Protein AF-A0A7J9H3Z1-F1 (afdb_monomer)

Foldseek 3Di:
DDWADPDPPAQKTADVVDPPDIGGNDDQLVQLVCLVVVVDVDDDHAPLSCCQNVVPPPSDDDPDHCPPDPDDDDDDDADCDDPCVPPDDPLSVQPPPQDDLVRHAEAEDPRPPVVVVVCVVSNNDRYDYDHDDPDSVPVND

InterPro domains:
  IPR001348 ATP phosphoribosyltransferase HisG [PTHR21403] (2-141)
  IPR013820 ATP phosphoribosyltransferase, catalytic domain [PF01634] (27-141)

Secondary structure (DSSP, 8-state):
---B-S-TTSSEEE-TTSTT-EEE---HHHHHHHHHHTS-S-----HHHHHHHHTT-TT---S-S--S-----------SSGGGTT--SHHHHHH-TT--SSSPEEEE-S-TTHHHHHHHHTT--SEEEE--SS-GGGTT-

Structure (mmCIF, N/CA/C/O backbone):
data_AF-A0A7J9H3Z1-F1
#
_entry.id   AF-A0A7J9H3Z1-F1
#
loop_
_atom_site.group_PDB
_atom_site.id
_atom_site.type_symbol
_atom_site.label_atom_id
_atom_site.label_alt_id
_atom_site.label_comp_id
_atom_site.label_asym_id
_atom_site.label_entity_id
_atom_site.label_seq_id
_atom_site.pdbx_PDB_ins_code
_atom_site.Cartn_x
_atom_site.Cartn_y
_atom_site.Cartn_z
_atom_site.occupancy
_atom_site.B_iso_or_equiv
_atom_site.auth_seq_id
_atom_site.auth_comp_id
_atom_site.auth_asym_id
_atom_site.auth_atom_id
_atom_site.pdbx_PDB_model_num
ATOM 1 N N . MET A 1 1 ? -24.700 5.463 13.337 1.00 69.50 1 MET A N 1
ATOM 2 C CA . MET A 1 1 ? -23.657 5.229 14.361 1.00 69.50 1 MET A CA 1
ATOM 3 C C . MET A 1 1 ? -22.692 6.407 14.308 1.00 69.50 1 MET A C 1
ATOM 5 O O . MET A 1 1 ? -22.465 6.894 13.210 1.00 69.50 1 MET A O 1
ATOM 9 N N . SER A 1 2 ? -22.208 6.931 15.436 1.00 86.75 2 SER A N 1
ATOM 10 C CA . SER A 1 2 ? -21.426 8.182 15.455 1.00 86.75 2 SER A CA 1
ATOM 11 C C . SER A 1 2 ? -20.251 8.089 16.421 1.00 86.75 2 SER A C 1
ATOM 13 O O . SER A 1 2 ? -20.436 7.674 17.565 1.00 86.75 2 SER A O 1
ATOM 15 N N . VAL A 1 3 ? -19.073 8.541 15.995 1.00 88.81 3 VAL A N 1
ATOM 16 C CA . VAL A 1 3 ? -17.892 8.634 16.860 1.00 88.81 3 VAL A CA 1
ATOM 17 C C . VAL A 1 3 ? -18.010 9.869 17.758 1.00 88.81 3 VAL A C 1
ATOM 19 O O . VAL A 1 3 ? -18.203 10.983 17.274 1.00 88.81 3 VAL A O 1
ATOM 22 N N . LYS A 1 4 ? -17.897 9.680 19.075 1.00 88.62 4 LYS A N 1
ATOM 23 C CA . LYS A 1 4 ? -17.877 10.747 20.078 1.00 88.62 4 LYS A CA 1
ATOM 24 C C . LYS A 1 4 ? -16.432 11.084 20.433 1.00 88.62 4 LYS A C 1
ATOM 26 O O . LYS A 1 4 ? -15.806 10.404 21.245 1.00 88.62 4 LYS A O 1
ATOM 31 N N . GLN A 1 5 ? -15.918 12.159 19.844 1.00 87.06 5 GLN A N 1
ATOM 32 C CA . GLN A 1 5 ? -14.597 12.696 20.160 1.00 87.06 5 GLN A CA 1
ATOM 33 C C . GLN A 1 5 ? -14.728 13.789 21.230 1.00 87.06 5 GLN A C 1
ATOM 35 O O . GLN A 1 5 ? -15.233 14.875 20.962 1.00 87.06 5 GLN A O 1
ATOM 40 N N . VAL A 1 6 ? -14.308 13.492 22.465 1.00 81.62 6 VAL A N 1
ATOM 41 C CA . VAL A 1 6 ? -14.427 14.425 23.606 1.00 81.62 6 VAL A CA 1
ATOM 42 C C . VAL A 1 6 ? -13.461 15.608 23.468 1.00 81.62 6 VAL A C 1
ATOM 44 O O . VAL A 1 6 ? -13.783 16.722 23.875 1.00 81.62 6 VAL A O 1
ATOM 47 N N . ASN A 1 7 ? -12.294 15.381 22.859 1.00 86.62 7 ASN A N 1
ATOM 48 C CA . ASN A 1 7 ? -11.298 16.407 22.580 1.00 86.62 7 ASN A CA 1
ATOM 49 C C . ASN A 1 7 ? -10.747 16.231 21.153 1.00 86.62 7 ASN A C 1
ATOM 51 O O . ASN A 1 7 ? -10.128 15.203 20.876 1.00 86.62 7 ASN A O 1
ATOM 55 N N . PRO A 1 8 ? -10.901 17.223 20.256 1.00 84.25 8 PRO A N 1
ATOM 56 C CA . PRO A 1 8 ? -10.452 17.114 18.867 1.00 84.25 8 PRO A CA 1
ATOM 57 C C . PRO A 1 8 ? -8.926 16.999 18.715 1.00 84.25 8 PRO A C 1
ATOM 59 O O . PRO A 1 8 ? -8.449 16.585 17.664 1.00 84.25 8 PRO A O 1
ATOM 62 N N . ARG A 1 9 ? -8.144 17.357 19.745 1.00 87.19 9 ARG A N 1
ATOM 63 C CA . ARG A 1 9 ? -6.678 17.196 19.754 1.00 87.19 9 ARG A CA 1
ATOM 64 C C . ARG A 1 9 ? -6.219 15.838 20.288 1.00 87.19 9 ARG A C 1
ATOM 66 O O . ARG A 1 9 ? -5.025 15.558 20.257 1.00 87.19 9 ARG A O 1
ATOM 73 N N . GLN A 1 10 ? -7.131 15.022 20.816 1.00 90.38 10 GLN A N 1
ATOM 74 C CA . GLN A 1 10 ? -6.823 13.669 21.267 1.00 90.38 10 GLN A CA 1
ATOM 75 C C . GLN A 1 10 ? -7.090 12.654 20.157 1.00 90.38 10 GLN A C 1
ATOM 77 O O . GLN A 1 10 ? -8.022 12.793 19.364 1.00 90.38 10 GLN A O 1
ATOM 82 N N . TYR A 1 11 ? -6.273 11.604 20.152 1.00 90.88 11 TYR A N 1
ATOM 83 C CA . TYR A 1 11 ? -6.321 10.515 19.177 1.00 90.88 11 TYR A CA 1
ATOM 84 C C . TYR A 1 11 ? -7.239 9.366 19.602 1.00 90.88 11 TYR A C 1
ATOM 86 O O . TYR A 1 11 ? -7.263 8.342 18.934 1.00 90.88 11 TYR A O 1
ATOM 94 N N . VAL A 1 12 ? -7.974 9.523 20.704 1.00 92.81 12 VAL A N 1
ATOM 95 C CA . VAL A 1 12 ? -8.850 8.495 21.266 1.00 92.81 12 VAL A CA 1
ATOM 96 C C . VAL A 1 12 ? -10.276 9.034 21.347 1.00 92.81 12 VAL A C 1
ATOM 98 O O . VAL A 1 12 ? -10.505 10.168 21.775 1.00 92.81 12 VAL A O 1
ATOM 101 N N . ALA A 1 13 ? -11.234 8.227 20.910 1.00 93.38 13 ALA A N 1
ATOM 102 C CA . ALA A 1 13 ? -12.660 8.520 20.926 1.00 93.38 13 ALA A CA 1
ATOM 103 C C . ALA A 1 13 ? -13.468 7.265 21.276 1.00 93.38 13 ALA A C 1
ATOM 105 O O . ALA A 1 13 ? -12.922 6.177 21.407 1.00 93.38 13 ALA A O 1
ATOM 106 N N . GLN A 1 14 ? -14.782 7.409 21.422 1.00 93.00 14 GLN A N 1
ATOM 107 C CA . GLN A 1 14 ? -15.677 6.293 21.742 1.00 93.00 14 GLN A CA 1
ATOM 108 C C . GLN A 1 14 ? -16.829 6.209 20.743 1.00 93.00 14 GLN A C 1
ATOM 110 O O . GLN A 1 14 ? -17.222 7.221 20.161 1.00 93.00 14 GLN A O 1
ATOM 115 N N . ILE A 1 15 ? -17.420 5.025 20.587 1.00 92.94 15 ILE A N 1
ATOM 116 C CA . ILE A 1 15 ? -18.701 4.843 19.888 1.00 92.94 15 ILE A CA 1
ATOM 117 C C . ILE A 1 15 ? -19.728 4.410 20.939 1.00 92.94 15 ILE A C 1
ATOM 119 O O . ILE A 1 15 ? -19.817 3.225 21.243 1.00 92.94 15 ILE A O 1
ATOM 123 N N . PRO A 1 16 ? -20.511 5.342 21.521 1.00 89.88 16 PRO A N 1
ATOM 124 C CA . PRO A 1 16 ? -21.365 5.045 22.676 1.00 89.88 16 PRO A CA 1
ATOM 125 C C . PRO A 1 16 ? -22.446 3.992 22.415 1.00 89.88 16 PRO A C 1
ATOM 127 O O . PRO A 1 16 ? -22.974 3.411 23.355 1.00 89.88 16 PRO A O 1
ATOM 130 N N . GLN A 1 17 ? -22.805 3.769 21.147 1.00 93.44 17 GLN A N 1
ATOM 131 C CA . GLN A 1 17 ? -23.777 2.748 20.759 1.00 93.44 17 GLN A CA 1
ATOM 132 C C . GLN A 1 17 ? -23.226 1.314 20.865 1.00 93.44 17 GLN A C 1
ATOM 134 O O . GLN A 1 17 ? -24.003 0.372 20.746 1.00 93.44 17 GLN A O 1
ATOM 139 N N . LEU A 1 18 ? -21.914 1.143 21.071 1.00 91.62 18 LEU A N 1
ATOM 140 C CA . LEU A 1 18 ? -21.243 -0.147 21.215 1.00 91.62 18 LEU A CA 1
ATOM 141 C C . LEU A 1 18 ? -20.551 -0.208 22.584 1.00 91.62 18 LEU A C 1
ATOM 143 O O . LEU A 1 18 ? -19.759 0.663 22.940 1.00 91.62 18 LEU A O 1
ATOM 147 N N . SER A 1 19 ? -20.869 -1.232 23.378 1.00 93.38 19 SER A N 1
ATOM 148 C CA . SER A 1 19 ? -20.292 -1.409 24.713 1.00 93.38 19 SER A CA 1
ATOM 149 C C . SER A 1 19 ? -18.795 -1.697 24.631 1.00 93.38 19 SER A C 1
ATOM 151 O O . SER A 1 19 ? -18.391 -2.579 23.878 1.00 93.38 19 SER A O 1
ATOM 153 N N . ASN A 1 20 ? -18.001 -1.012 25.459 1.00 93.31 20 ASN A N 1
ATOM 154 C CA . ASN A 1 20 ? -16.552 -1.208 25.584 1.00 93.31 20 ASN A CA 1
ATOM 155 C C . ASN A 1 20 ? -15.762 -0.988 24.280 1.00 93.31 20 ASN A C 1
ATOM 157 O O . ASN A 1 20 ? -14.698 -1.577 24.115 1.00 93.31 20 ASN A O 1
ATOM 161 N N . LEU A 1 21 ? -16.261 -0.144 23.365 1.00 95.38 21 LEU A N 1
ATOM 162 C CA . LEU A 1 21 ? -15.546 0.189 22.134 1.00 95.38 21 LEU A CA 1
ATOM 163 C C . LEU A 1 21 ? -14.848 1.550 22.217 1.00 95.38 21 LEU A C 1
ATOM 165 O O . LEU A 1 21 ? -15.483 2.599 22.382 1.00 95.38 21 LEU A O 1
ATOM 169 N N . GLU A 1 22 ? -13.538 1.518 22.004 1.00 95.12 22 GLU A N 1
ATOM 170 C CA . GLU A 1 22 ? -12.673 2.685 21.893 1.00 95.12 22 GLU A CA 1
ATOM 171 C C . GLU A 1 22 ? -12.089 2.781 20.476 1.00 95.12 22 GLU A C 1
ATOM 173 O O . GLU A 1 22 ? -11.761 1.778 19.849 1.00 95.12 22 GLU A O 1
ATOM 178 N N . VAL A 1 23 ? -11.988 4.000 19.946 1.00 95.88 23 VAL A N 1
ATOM 179 C CA . VAL A 1 23 ? -11.490 4.290 18.596 1.00 95.88 23 VAL A CA 1
ATOM 180 C C . VAL A 1 23 ? -10.189 5.064 18.702 1.00 95.88 23 VAL A C 1
ATOM 182 O O . VAL A 1 23 ? -10.164 6.152 19.277 1.00 95.88 23 VAL A O 1
ATOM 185 N N . TRP A 1 24 ? -9.129 4.527 18.104 1.00 97.19 24 TRP A N 1
ATOM 186 C CA . TRP A 1 24 ? -7.812 5.155 18.045 1.00 97.19 24 TRP A CA 1
ATOM 187 C C . TRP A 1 24 ? -7.549 5.685 16.633 1.00 97.19 24 TRP A C 1
ATOM 189 O O . TRP A 1 24 ? -7.438 4.920 15.678 1.00 97.19 24 TRP A O 1
ATOM 199 N N . PHE A 1 25 ? -7.407 7.000 16.492 1.00 96.19 25 PHE A N 1
ATOM 200 C CA . PHE A 1 25 ? -7.022 7.641 15.238 1.00 96.19 25 PHE A CA 1
ATOM 201 C C . PHE A 1 25 ? -5.505 7.550 15.058 1.00 96.19 25 PHE A C 1
ATOM 203 O O . PHE A 1 25 ? -4.746 8.275 15.700 1.00 96.19 25 PHE A O 1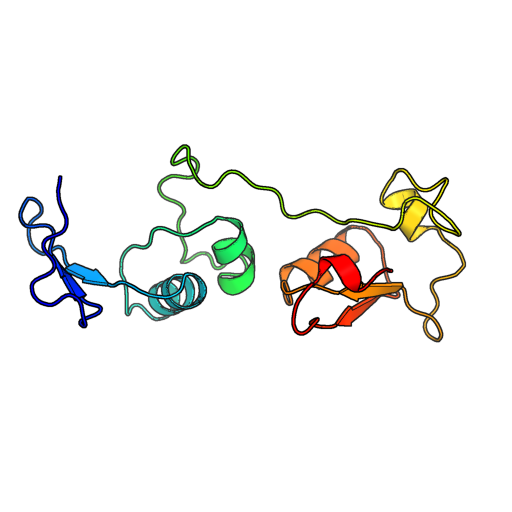
ATOM 210 N N . GLN A 1 26 ? -5.063 6.645 14.188 1.00 96.69 26 GLN A N 1
ATOM 211 C CA . GLN A 1 26 ? -3.652 6.354 13.935 1.00 96.69 26 GLN A CA 1
ATOM 212 C C . GLN A 1 26 ? -3.339 6.432 12.440 1.00 96.69 26 GLN A C 1
ATOM 214 O O . GLN A 1 26 ? -4.232 6.373 11.593 1.00 96.69 26 GLN A O 1
ATOM 219 N N . ARG A 1 27 ? -2.052 6.544 12.094 1.00 97.25 27 ARG A N 1
ATOM 220 C CA . ARG A 1 27 ? -1.623 6.381 10.698 1.00 97.25 27 ARG A CA 1
ATOM 221 C C . ARG A 1 27 ? -1.876 4.929 10.266 1.00 97.25 27 ARG A C 1
ATOM 223 O O . ARG A 1 27 ? -1.634 4.035 11.075 1.00 97.25 27 ARG A O 1
ATOM 230 N N . PRO A 1 28 ? -2.252 4.656 9.003 1.00 97.12 28 PRO A N 1
ATOM 231 C CA . PRO A 1 28 ? -2.556 3.294 8.549 1.00 97.12 28 PRO A CA 1
ATOM 232 C C . PRO A 1 28 ? -1.450 2.270 8.847 1.00 97.12 28 PRO A C 1
ATOM 234 O O . PRO A 1 28 ? -1.720 1.188 9.361 1.00 97.12 28 PRO A O 1
ATOM 237 N N . ARG A 1 29 ? -0.182 2.644 8.622 1.00 96.81 29 ARG A N 1
ATOM 238 C CA . ARG A 1 29 ? 0.989 1.820 8.973 1.00 96.81 29 ARG A CA 1
ATOM 239 C C . ARG A 1 29 ? 1.029 1.438 10.455 1.00 96.81 29 ARG A C 1
ATOM 241 O O . ARG A 1 29 ? 1.429 0.328 10.795 1.00 96.81 29 ARG A O 1
ATOM 248 N N . ASP A 1 30 ? 0.664 2.367 11.332 1.00 97.94 30 ASP A N 1
ATOM 249 C CA . ASP A 1 30 ? 0.722 2.160 12.777 1.00 97.94 30 ASP A CA 1
ATOM 250 C C . ASP A 1 30 ? -0.457 1.311 13.266 1.00 97.94 30 ASP A C 1
ATOM 252 O O . ASP A 1 30 ? -0.281 0.553 14.214 1.00 97.94 30 ASP A O 1
ATOM 256 N N . ILE A 1 31 ? -1.606 1.340 12.575 1.00 98.38 31 ILE A N 1
ATOM 257 C CA . ILE A 1 31 ? -2.713 0.399 12.819 1.00 98.38 31 ILE A CA 1
ATOM 258 C C . ILE A 1 31 ? -2.232 -1.042 12.605 1.00 98.38 31 ILE A C 1
ATOM 260 O O . ILE A 1 31 ? -2.358 -1.859 13.511 1.00 98.38 31 ILE A O 1
ATOM 264 N N . VAL A 1 32 ? -1.609 -1.344 11.457 1.00 98.25 32 VAL A N 1
ATOM 265 C CA . VAL A 1 32 ? -1.111 -2.704 11.159 1.00 98.25 32 VAL A CA 1
ATOM 266 C C . VAL A 1 32 ? -0.090 -3.170 12.199 1.00 98.25 32 VAL A C 1
ATOM 268 O O . VAL A 1 32 ? -0.169 -4.287 12.698 1.00 98.25 32 VAL A O 1
ATOM 271 N N . ARG A 1 33 ? 0.848 -2.299 12.584 1.00 97.81 33 ARG A N 1
ATOM 272 C CA . ARG A 1 33 ? 1.855 -2.620 13.609 1.00 97.81 33 ARG A CA 1
ATOM 273 C C . ARG A 1 33 ? 1.258 -2.898 14.980 1.00 97.81 33 ARG A C 1
ATOM 275 O O . ARG A 1 33 ? 1.755 -3.771 15.678 1.00 97.81 33 ARG A O 1
ATOM 282 N N . LYS A 1 34 ? 0.236 -2.137 15.367 1.00 98.25 34 LYS A N 1
ATOM 283 C CA . LYS A 1 34 ? -0.420 -2.280 16.666 1.00 98.25 34 LYS A CA 1
ATOM 284 C C . LYS A 1 34 ? -1.339 -3.494 16.734 1.00 98.25 34 LYS A C 1
ATOM 286 O O . LYS A 1 34 ? -1.428 -4.096 17.795 1.00 98.25 34 LYS A O 1
ATOM 291 N N . LEU A 1 35 ? -1.953 -3.886 15.616 1.00 98.44 35 LEU A N 1
ATOM 292 C CA . LEU A 1 35 ? -2.623 -5.185 15.508 1.00 98.44 35 LEU A CA 1
ATOM 293 C C . LEU A 1 35 ? -1.619 -6.322 15.743 1.00 98.44 35 LEU A C 1
ATOM 295 O O . LEU A 1 35 ? -1.845 -7.181 16.583 1.00 98.44 35 LEU A O 1
ATOM 299 N N . LEU A 1 36 ? -0.459 -6.269 15.078 1.00 97.94 36 LEU A N 1
ATOM 300 C CA . LEU A 1 36 ? 0.598 -7.274 15.246 1.00 97.94 36 LEU A CA 1
ATOM 301 C C . LEU A 1 36 ? 1.199 -7.314 16.659 1.00 97.94 36 LEU A C 1
ATOM 303 O O . LEU A 1 36 ? 1.624 -8.373 17.107 1.00 97.94 36 LEU A O 1
ATOM 307 N N . SER A 1 37 ? 1.277 -6.179 17.359 1.00 97.69 37 SER A N 1
ATOM 308 C CA . SER A 1 37 ? 1.775 -6.147 18.739 1.00 97.69 37 SER A CA 1
ATOM 309 C C . SER A 1 37 ? 0.715 -6.495 19.788 1.00 97.69 37 SER A C 1
ATOM 311 O O . SER A 1 37 ? 1.069 -6.623 20.957 1.00 97.69 37 SER A O 1
ATOM 313 N N . GLY A 1 38 ? -0.561 -6.611 19.400 1.00 97.44 38 GLY A N 1
ATOM 314 C CA . GLY A 1 38 ? -1.689 -6.800 20.319 1.00 97.44 38 GLY A CA 1
ATOM 315 C C . GLY A 1 38 ? -2.118 -5.533 21.072 1.00 97.44 38 GLY A C 1
ATOM 316 O O . GLY A 1 38 ? -2.865 -5.621 22.040 1.00 97.44 38 GLY A O 1
ATOM 317 N N . ASP A 1 39 ? -1.655 -4.353 20.645 1.00 97.62 39 ASP A N 1
ATOM 318 C CA . ASP A 1 39 ? -2.081 -3.057 21.199 1.00 97.62 39 ASP A CA 1
ATOM 319 C C . ASP A 1 39 ? -3.470 -2.633 20.685 1.00 97.62 39 ASP A C 1
ATOM 321 O O . ASP A 1 39 ? -4.097 -1.741 21.256 1.00 97.62 39 ASP A O 1
ATOM 325 N N . LEU A 1 40 ? -3.898 -3.191 19.549 1.00 97.94 40 LEU A N 1
ATOM 326 C CA . LEU A 1 40 ? -5.219 -3.005 18.954 1.00 97.94 40 LEU A CA 1
ATOM 327 C C . LEU A 1 40 ? -5.822 -4.370 18.631 1.00 97.94 40 LEU A C 1
ATOM 329 O O . LEU A 1 40 ? -5.111 -5.260 18.171 1.00 97.94 40 LEU A O 1
ATOM 333 N N . ASP A 1 41 ? -7.139 -4.483 18.783 1.00 97.75 41 ASP A N 1
ATOM 334 C CA . ASP A 1 41 ? -7.885 -5.703 18.452 1.00 97.75 41 ASP A CA 1
ATOM 335 C C . ASP A 1 41 ? -8.460 -5.676 17.025 1.00 97.75 41 ASP A C 1
ATOM 337 O O . ASP A 1 41 ? -8.609 -6.709 16.379 1.00 97.75 41 ASP A O 1
ATOM 341 N N . LEU A 1 42 ? -8.814 -4.483 16.529 1.00 97.75 42 LEU A N 1
ATOM 342 C CA . LEU A 1 42 ? -9.468 -4.264 15.236 1.00 97.75 42 LEU A CA 1
ATOM 343 C C .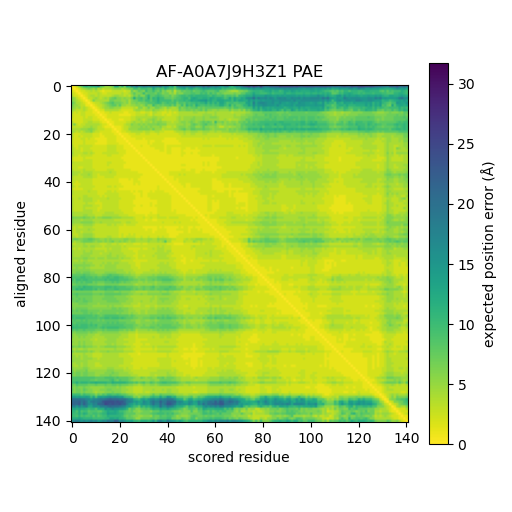 LEU A 1 42 ? -8.893 -3.032 14.532 1.00 97.75 42 LEU A C 1
ATOM 345 O O . LEU A 1 42 ? -8.482 -2.060 15.168 1.00 97.75 42 LEU A O 1
ATOM 349 N N . GLY A 1 43 ? -8.909 -3.048 13.199 1.00 97.69 43 GLY A N 1
ATOM 350 C CA . GLY A 1 43 ? -8.447 -1.932 12.382 1.00 97.69 43 GLY A CA 1
ATOM 351 C C . GLY A 1 43 ? -9.161 -1.861 11.039 1.00 97.69 43 GLY A C 1
ATOM 352 O O . GLY A 1 43 ? -9.486 -2.881 10.441 1.00 97.69 43 GLY A O 1
ATOM 353 N N . ILE A 1 44 ? -9.383 -0.637 10.560 1.00 98.12 44 ILE A N 1
ATOM 354 C CA . ILE A 1 44 ? -9.866 -0.360 9.206 1.00 98.12 44 ILE A CA 1
ATOM 355 C C . ILE A 1 44 ? -8.708 0.273 8.435 1.00 98.12 44 ILE A C 1
ATOM 357 O O . ILE A 1 44 ? -8.277 1.381 8.755 1.00 98.12 44 ILE A O 1
ATOM 361 N N . VAL A 1 45 ? -8.178 -0.446 7.448 1.00 97.56 45 VAL A N 1
ATOM 362 C CA . VAL A 1 45 ? -6.983 -0.069 6.678 1.00 97.56 45 VAL A CA 1
ATOM 363 C C . VAL A 1 45 ? -7.099 -0.553 5.236 1.00 97.56 45 VAL A C 1
ATOM 365 O O . VAL A 1 45 ? -7.783 -1.536 4.964 1.00 97.56 45 VAL A O 1
ATOM 368 N N . GLY A 1 46 ? -6.417 0.133 4.316 1.00 97.31 46 GLY A N 1
ATOM 369 C CA . GLY A 1 46 ? -6.320 -0.301 2.923 1.00 97.31 46 GLY A CA 1
ATOM 370 C C . GLY A 1 46 ? -5.553 -1.618 2.785 1.00 97.31 46 GLY A C 1
ATOM 371 O O . GLY A 1 46 ? -4.604 -1.888 3.532 1.00 97.31 46 GLY A O 1
ATOM 372 N N . LEU A 1 47 ? -5.957 -2.435 1.810 1.00 97.31 47 LEU A N 1
ATOM 373 C CA . LEU A 1 47 ? -5.342 -3.738 1.547 1.00 97.31 47 LEU A CA 1
ATOM 374 C C . LEU A 1 47 ? -3.869 -3.616 1.126 1.00 97.31 47 LEU A C 1
ATOM 376 O O . LEU A 1 47 ? -3.054 -4.480 1.448 1.00 97.31 47 LEU A O 1
ATOM 380 N N . ASP A 1 48 ? -3.512 -2.522 0.459 1.00 96.81 48 ASP A N 1
ATOM 381 C CA . ASP A 1 48 ? -2.139 -2.150 0.118 1.00 96.81 48 ASP A CA 1
ATOM 382 C C . ASP A 1 48 ? -1.258 -2.008 1.371 1.00 96.81 48 ASP A C 1
ATOM 384 O O . ASP A 1 48 ? -0.157 -2.554 1.437 1.00 96.81 48 ASP A O 1
ATOM 388 N N . THR A 1 49 ? -1.779 -1.349 2.407 1.00 97.19 49 THR A N 1
ATOM 389 C CA . THR A 1 49 ? -1.095 -1.121 3.683 1.00 97.19 49 THR A CA 1
ATOM 390 C C . THR A 1 49 ? -0.930 -2.425 4.463 1.00 97.19 49 THR A C 1
ATOM 392 O O . THR A 1 49 ? 0.151 -2.689 4.995 1.00 97.19 49 THR A O 1
ATOM 395 N N . VAL A 1 50 ? -1.972 -3.262 4.517 1.00 97.38 50 VAL A N 1
ATOM 396 C CA . VAL A 1 50 ? -1.901 -4.594 5.151 1.00 97.38 50 VAL A CA 1
ATOM 397 C C . VAL A 1 50 ? -0.882 -5.474 4.432 1.00 97.38 50 VAL A C 1
ATOM 399 O O . VAL A 1 50 ? -0.059 -6.117 5.076 1.00 97.38 50 VAL A O 1
ATOM 402 N N . SER A 1 51 ? -0.881 -5.459 3.102 1.00 97.31 51 SER A N 1
ATOM 403 C CA . SER A 1 51 ? 0.041 -6.264 2.297 1.00 97.31 51 SER A CA 1
ATOM 404 C C . SER A 1 51 ? 1.501 -5.817 2.462 1.00 97.31 51 SER A C 1
ATOM 406 O O . SER A 1 51 ? 2.395 -6.657 2.541 1.00 97.31 51 SER A O 1
ATOM 408 N N . GLU A 1 52 ? 1.747 -4.507 2.564 1.00 97.62 52 GLU A N 1
ATOM 409 C CA . GLU A 1 52 ? 3.085 -3.925 2.731 1.00 97.62 52 GLU A CA 1
ATOM 410 C C . GLU A 1 52 ? 3.662 -4.132 4.140 1.00 97.62 52 GLU A C 1
ATOM 412 O O . GLU A 1 52 ? 4.820 -4.526 4.293 1.00 97.62 52 GLU A O 1
ATOM 417 N N . TYR A 1 53 ? 2.870 -3.868 5.183 1.00 98.00 53 TYR A N 1
ATOM 418 C CA . TYR A 1 53 ? 3.360 -3.863 6.568 1.00 98.00 53 TYR A CA 1
ATOM 419 C C . TYR A 1 53 ? 3.010 -5.123 7.358 1.00 98.00 53 TYR A C 1
ATOM 421 O O . TYR A 1 53 ? 3.703 -5.431 8.324 1.00 98.00 53 TYR A O 1
ATOM 429 N N . GLY A 1 54 ? 1.962 -5.842 6.959 1.00 97.44 54 GLY A N 1
ATOM 430 C CA . GLY A 1 54 ? 1.566 -7.122 7.541 1.00 97.44 54 GLY A CA 1
ATOM 431 C C . GLY A 1 54 ? 2.311 -8.305 6.930 1.00 97.44 54 GLY A C 1
ATOM 432 O O . GLY A 1 54 ? 2.455 -9.329 7.584 1.00 97.44 54 GLY A O 1
ATOM 433 N N . GLN A 1 55 ? 2.814 -8.162 5.697 1.00 96.94 55 GLN A N 1
ATOM 434 C CA . GLN A 1 55 ? 3.702 -9.125 5.025 1.00 96.94 55 GLN A CA 1
ATOM 435 C C . GLN A 1 55 ? 3.176 -10.573 4.987 1.00 96.94 55 GLN A C 1
ATOM 437 O O . GLN A 1 55 ? 3.958 -11.520 4.929 1.00 96.94 55 GLN A O 1
ATOM 442 N N . GLY A 1 56 ? 1.850 -10.746 4.990 1.00 95.06 56 GLY A N 1
ATOM 443 C CA . GLY A 1 56 ? 1.201 -12.060 4.999 1.00 95.06 56 GLY A CA 1
ATOM 444 C C . GLY A 1 56 ? 1.222 -12.771 6.354 1.00 95.06 56 GLY A C 1
ATOM 445 O O . GLY A 1 56 ? 1.100 -13.990 6.379 1.00 95.06 56 GLY A O 1
ATOM 446 N N . ASN A 1 57 ? 1.405 -12.042 7.459 1.00 97.44 57 ASN A N 1
ATOM 447 C CA . ASN A 1 57 ? 1.314 -12.609 8.801 1.00 97.44 57 ASN A CA 1
ATOM 448 C C . ASN A 1 57 ? -0.082 -13.217 9.042 1.00 97.44 57 ASN A C 1
ATOM 450 O O . ASN A 1 57 ? -1.093 -12.545 8.843 1.00 97.44 57 ASN A O 1
ATOM 454 N N . GLU A 1 58 ? -0.107 -14.476 9.479 1.00 96.88 58 GLU A N 1
ATOM 455 C CA . GLU A 1 58 ? -1.317 -15.276 9.694 1.00 96.88 58 GLU A CA 1
ATOM 456 C C . GLU A 1 58 ? -2.196 -14.760 10.847 1.00 96.88 58 GLU A C 1
ATOM 458 O O . GLU A 1 58 ? -3.394 -15.032 10.858 1.00 96.88 58 GLU A O 1
ATOM 463 N N . ASP A 1 59 ? -1.642 -13.962 11.765 1.00 96.56 59 ASP A N 1
ATOM 464 C CA . ASP A 1 59 ? -2.396 -13.332 12.856 1.00 96.56 59 ASP A CA 1
ATOM 465 C C . ASP A 1 59 ? -3.312 -12.197 12.354 1.00 96.56 59 ASP A C 1
ATOM 467 O O . ASP A 1 59 ? -4.263 -11.802 13.033 1.00 96.56 59 ASP A O 1
ATOM 471 N N . LEU A 1 60 ? -3.054 -11.653 11.157 1.00 97.94 60 LEU A N 1
ATOM 472 C CA . LEU A 1 60 ? -3.877 -10.605 10.554 1.00 97.94 60 LEU A CA 1
ATOM 473 C C . LEU A 1 60 ? -4.994 -11.215 9.706 1.00 97.94 60 LEU A C 1
ATOM 475 O O . LEU A 1 60 ? -4.802 -11.571 8.543 1.00 97.94 60 LEU A O 1
ATOM 479 N N . ILE A 1 61 ? -6.196 -11.269 10.275 1.00 98.06 61 ILE A N 1
ATOM 480 C CA . ILE A 1 61 ? -7.378 -11.814 9.603 1.00 98.06 61 ILE A CA 1
ATOM 481 C C . ILE A 1 61 ? -8.192 -10.701 8.938 1.00 98.06 61 ILE A C 1
ATOM 483 O O . ILE A 1 61 ? -8.651 -9.761 9.590 1.00 98.06 61 ILE A O 1
ATOM 487 N N . ILE A 1 62 ? -8.423 -10.830 7.629 1.00 97.50 62 ILE A N 1
ATOM 488 C CA . ILE A 1 62 ? -9.332 -9.950 6.889 1.00 97.50 62 ILE A CA 1
ATOM 489 C C . ILE A 1 62 ? -10.769 -10.389 7.180 1.00 97.50 62 ILE A C 1
ATOM 491 O O . ILE A 1 62 ? -11.218 -11.432 6.712 1.00 97.50 62 ILE A O 1
ATOM 495 N N . VAL A 1 63 ? -11.486 -9.586 7.966 1.00 97.88 63 VAL A N 1
ATOM 496 C CA . VAL A 1 63 ? -12.889 -9.853 8.331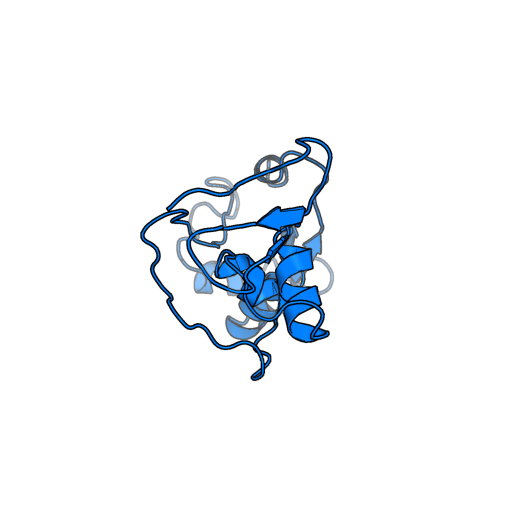 1.00 97.88 63 VAL A CA 1
ATOM 497 C C . VAL A 1 63 ? -13.853 -9.425 7.221 1.00 97.88 63 VAL A C 1
ATOM 499 O O . VAL A 1 63 ? -14.856 -10.091 6.982 1.00 97.88 63 VAL A O 1
ATOM 502 N N . HIS A 1 64 ? -13.554 -8.311 6.548 1.00 97.00 64 HIS A N 1
ATOM 503 C CA . HIS A 1 64 ? -14.328 -7.773 5.432 1.00 97.00 64 HIS A CA 1
ATOM 504 C C . HIS A 1 64 ? -13.365 -7.134 4.429 1.00 97.00 64 HIS A C 1
ATOM 506 O O . HIS A 1 64 ? -12.589 -6.255 4.801 1.00 97.00 64 HIS A O 1
ATOM 512 N N . ASP A 1 65 ? -13.397 -7.575 3.174 1.00 92.56 65 ASP A N 1
ATOM 513 C CA . ASP A 1 65 ? -12.409 -7.233 2.143 1.00 92.56 65 ASP A CA 1
ATOM 514 C C . ASP A 1 65 ? -12.863 -6.121 1.181 1.00 92.56 65 ASP A C 1
ATOM 516 O O . ASP A 1 65 ? -12.017 -5.461 0.582 1.00 92.56 65 ASP A O 1
ATOM 520 N N . ALA A 1 66 ? -14.170 -5.856 1.080 1.00 94.94 66 ALA A N 1
ATOM 521 C CA . ALA A 1 66 ? -14.726 -4.823 0.200 1.00 94.94 66 ALA A CA 1
ATOM 522 C C . ALA A 1 66 ? -15.666 -3.854 0.940 1.00 94.94 66 ALA A C 1
ATOM 524 O O . ALA A 1 66 ? -16.880 -4.010 0.919 1.00 94.94 66 ALA A O 1
ATOM 525 N N . LEU A 1 67 ? -15.121 -2.835 1.613 1.00 96.38 67 LEU A N 1
ATOM 526 C CA . LEU A 1 67 ? -15.938 -1.808 2.289 1.00 96.38 67 LEU A CA 1
ATOM 527 C C . LEU A 1 67 ? -16.554 -0.764 1.325 1.00 96.38 67 LEU A C 1
ATOM 529 O O . LEU A 1 67 ? -17.139 0.211 1.794 1.00 96.38 67 LEU A O 1
ATOM 533 N N . ASP A 1 68 ? -16.409 -0.951 0.008 1.00 96.81 68 ASP A N 1
ATOM 534 C CA . ASP A 1 68 ? -16.919 -0.082 -1.068 1.00 96.81 68 ASP A CA 1
ATOM 535 C C . ASP A 1 68 ? -16.434 1.385 -1.014 1.00 96.81 68 ASP A C 1
ATOM 537 O O . ASP A 1 68 ? -17.143 2.321 -1.393 1.00 96.81 68 ASP A O 1
ATOM 541 N N . TYR A 1 69 ? -15.202 1.611 -0.548 1.00 97.19 69 TYR A N 1
ATOM 542 C CA . TYR A 1 69 ? -14.507 2.893 -0.680 1.00 97.19 69 TYR A CA 1
ATOM 543 C C . TYR A 1 69 ? -12.985 2.709 -0.731 1.00 97.19 69 TYR A C 1
ATOM 545 O O . TYR A 1 69 ? -12.445 1.703 -0.277 1.00 97.19 69 TYR A O 1
ATOM 553 N N . GLY A 1 70 ? -12.275 3.732 -1.221 1.00 95.44 70 GLY A N 1
ATOM 554 C CA . GLY A 1 70 ? -10.808 3.720 -1.270 1.00 95.44 70 GLY A CA 1
ATOM 555 C C . GLY A 1 70 ? -10.230 2.875 -2.407 1.00 95.44 70 GLY A C 1
ATOM 556 O O . GLY A 1 70 ? -9.062 2.500 -2.336 1.00 95.44 70 GLY A O 1
ATOM 557 N N . ASP A 1 71 ? -11.028 2.602 -3.443 1.00 96.69 71 ASP A N 1
ATOM 558 C CA . ASP A 1 71 ? -10.624 1.802 -4.597 1.00 96.69 71 ASP A CA 1
ATOM 559 C C . ASP A 1 71 ? -9.363 2.353 -5.263 1.00 96.69 71 ASP A C 1
ATOM 561 O O . ASP A 1 71 ? -9.291 3.506 -5.701 1.00 96.69 71 ASP A O 1
ATOM 565 N N . CYS A 1 72 ? -8.358 1.495 -5.374 1.00 96.62 72 CYS A N 1
ATOM 566 C CA . CYS A 1 72 ? -7.113 1.797 -6.052 1.00 96.62 72 CYS A CA 1
ATOM 567 C C . CYS A 1 72 ? -6.455 0.506 -6.549 1.00 96.62 72 CYS A C 1
ATOM 569 O O . CYS A 1 72 ? -6.914 -0.606 -6.291 1.00 96.62 72 CYS A O 1
ATOM 571 N N . ARG A 1 73 ? -5.351 0.656 -7.282 1.00 96.94 73 ARG A N 1
ATOM 572 C CA . ARG A 1 73 ? -4.457 -0.456 -7.604 1.00 96.94 73 ARG A CA 1
ATOM 573 C C . ARG A 1 73 ? -3.016 -0.016 -7.411 1.00 96.94 73 ARG A C 1
ATOM 575 O O . ARG A 1 73 ? -2.643 1.078 -7.835 1.00 96.94 73 ARG A O 1
ATOM 582 N N . LEU A 1 74 ? -2.202 -0.894 -6.839 1.00 96.06 74 LEU A N 1
ATOM 583 C CA . LEU A 1 74 ? -0.754 -0.763 -6.890 1.00 96.06 74 LEU A CA 1
ATOM 584 C C . LEU A 1 74 ? -0.271 -1.338 -8.226 1.00 96.06 74 LEU A C 1
ATOM 586 O O . LEU A 1 74 ? -0.459 -2.521 -8.499 1.00 96.06 74 LEU A O 1
ATOM 590 N N . SER A 1 75 ? 0.310 -0.499 -9.082 1.00 96.06 75 SER A N 1
ATOM 591 C CA . SER A 1 75 ? 0.735 -0.888 -10.432 1.00 96.06 75 SER A CA 1
ATOM 592 C C . SER A 1 75 ? 2.067 -0.260 -10.821 1.00 96.06 75 SER A C 1
ATOM 594 O O . SER A 1 75 ? 2.435 0.793 -10.304 1.00 96.06 75 SER A O 1
ATOM 596 N N . LEU A 1 76 ? 2.760 -0.878 -11.777 1.00 95.38 76 LEU A N 1
ATOM 597 C CA . LEU A 1 76 ? 3.962 -0.318 -12.385 1.00 95.38 76 LEU A CA 1
ATOM 598 C C . LEU A 1 76 ? 3.596 0.695 -13.478 1.00 95.38 76 LEU A C 1
ATOM 600 O O . LEU A 1 76 ? 2.704 0.441 -14.288 1.00 95.38 76 LEU A O 1
ATOM 604 N N . ALA A 1 77 ? 4.315 1.814 -13.520 1.00 95.31 77 ALA A N 1
ATOM 605 C CA . ALA A 1 77 ? 4.230 2.804 -14.586 1.00 95.31 77 ALA A CA 1
ATOM 606 C C . ALA A 1 77 ? 5.614 3.009 -15.216 1.00 95.31 77 ALA A C 1
ATOM 608 O O . ALA A 1 77 ? 6.622 3.037 -14.510 1.00 95.31 77 ALA A O 1
ATOM 609 N N . ILE A 1 78 ? 5.649 3.155 -16.540 1.00 95.69 78 ILE A N 1
ATOM 610 C CA . ILE A 1 78 ? 6.859 3.417 -17.331 1.00 95.69 78 ILE A CA 1
ATOM 611 C C . ILE A 1 78 ? 6.632 4.643 -18.233 1.00 95.69 78 ILE A C 1
ATOM 613 O O . ILE A 1 78 ? 5.478 4.944 -18.560 1.00 95.69 78 ILE A O 1
ATOM 617 N N . PRO A 1 79 ? 7.691 5.368 -18.639 1.00 95.38 7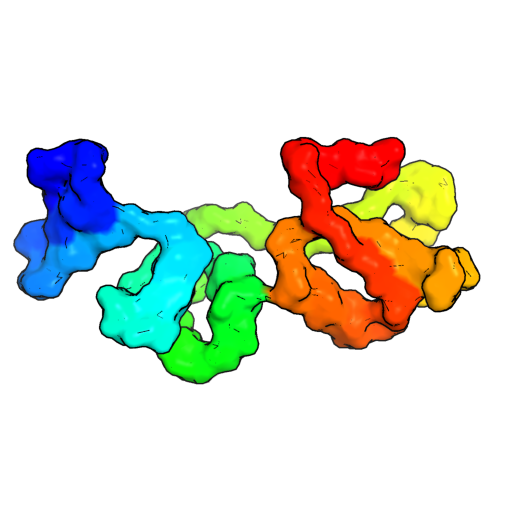9 PRO A N 1
ATOM 618 C CA . PRO A 1 79 ? 7.575 6.442 -19.622 1.00 95.38 79 PRO A CA 1
ATOM 619 C C . PRO A 1 79 ? 6.939 5.958 -20.930 1.00 95.38 79 PRO A C 1
ATOM 621 O O . PRO A 1 79 ? 7.220 4.856 -21.389 1.00 95.38 79 PRO A O 1
ATOM 624 N N . LYS A 1 80 ? 6.113 6.801 -21.561 1.00 93.12 80 LYS A N 1
ATOM 625 C CA . LYS A 1 80 ? 5.467 6.471 -22.847 1.00 93.12 80 LYS A CA 1
ATOM 626 C C . LYS A 1 80 ? 6.426 6.463 -24.040 1.00 93.12 80 LYS A C 1
ATOM 628 O O . LYS A 1 80 ? 6.121 5.846 -25.050 1.00 93.12 80 LYS A O 1
ATOM 633 N N . TYR A 1 81 ? 7.541 7.180 -23.940 1.00 93.50 81 TYR A N 1
ATOM 634 C CA . TYR A 1 81 ? 8.462 7.422 -25.050 1.00 93.50 81 TYR A CA 1
ATOM 635 C C . TYR A 1 81 ? 9.869 6.914 -24.730 1.00 93.50 81 TYR A C 1
ATOM 637 O O . TYR A 1 81 ? 10.202 6.601 -23.584 1.00 93.50 81 TYR A O 1
ATOM 645 N N . GLY A 1 82 ? 10.721 6.877 -25.754 1.00 93.31 82 GLY A N 1
ATOM 646 C CA . GLY A 1 82 ? 12.105 6.438 -25.635 1.00 93.31 82 GLY A CA 1
ATOM 647 C C . GLY A 1 82 ? 12.206 4.917 -25.652 1.00 93.31 82 GLY A C 1
ATOM 648 O O . GLY A 1 82 ? 11.520 4.244 -26.413 1.00 93.31 82 GLY A O 1
ATOM 649 N N . ILE A 1 83 ? 13.058 4.350 -24.800 1.00 94.44 83 ILE A N 1
ATOM 650 C CA . ILE A 1 83 ? 13.341 2.903 -24.814 1.00 94.44 83 ILE A CA 1
ATOM 651 C C . ILE A 1 83 ? 12.147 2.022 -24.403 1.00 94.44 83 ILE A C 1
ATOM 653 O O . ILE A 1 83 ? 12.223 0.807 -24.551 1.00 94.44 83 ILE A O 1
ATOM 657 N N . PHE A 1 84 ? 11.076 2.624 -23.880 1.00 95.75 84 PHE A N 1
ATOM 658 C CA . PHE A 1 84 ? 9.877 1.945 -23.388 1.00 95.75 84 PHE A CA 1
ATOM 659 C C . PHE A 1 84 ? 8.697 1.984 -24.374 1.00 95.75 84 PHE A C 1
ATOM 661 O O . PHE A 1 84 ? 7.667 1.384 -24.097 1.00 95.75 84 PHE A O 1
ATOM 668 N N . GLU A 1 85 ? 8.828 2.659 -25.521 1.00 95.12 85 GLU A N 1
ATOM 669 C CA . GLU A 1 85 ? 7.712 2.951 -26.440 1.00 95.12 85 GLU A CA 1
ATOM 670 C C . GLU A 1 85 ? 6.989 1.697 -26.968 1.00 95.12 85 GLU A C 1
ATOM 672 O O . GLU A 1 85 ? 5.779 1.715 -27.172 1.00 95.12 85 GLU A O 1
ATOM 677 N N . ASN A 1 86 ? 7.712 0.584 -27.124 1.00 94.62 86 ASN A N 1
ATOM 678 C CA . ASN A 1 86 ? 7.156 -0.695 -27.580 1.00 94.62 86 ASN A CA 1
ATOM 679 C C . ASN A 1 86 ? 6.934 -1.707 -26.442 1.00 94.62 86 ASN A C 1
ATOM 681 O O . ASN A 1 86 ? 6.709 -2.884 -26.712 1.00 94.62 86 ASN A O 1
ATOM 685 N N . ILE A 1 87 ? 7.018 -1.273 -25.183 1.00 96.62 87 ILE A N 1
ATOM 686 C CA . ILE A 1 87 ? 6.878 -2.139 -24.011 1.00 96.62 87 ILE A CA 1
ATOM 687 C C . ILE A 1 87 ? 5.448 -2.034 -23.483 1.00 96.62 87 ILE A C 1
ATOM 689 O O . ILE A 1 87 ? 5.054 -1.030 -22.897 1.00 96.62 87 ILE A O 1
ATOM 693 N N . ASN A 1 88 ? 4.671 -3.096 -23.675 1.00 95.38 88 ASN A N 1
ATOM 694 C CA . ASN A 1 88 ? 3.259 -3.189 -23.301 1.00 95.38 88 ASN A CA 1
ATOM 695 C C . ASN A 1 88 ? 2.982 -4.312 -22.290 1.00 95.38 88 ASN A C 1
ATOM 697 O O . ASN A 1 88 ? 1.862 -4.443 -21.795 1.00 95.38 88 ASN A O 1
ATOM 701 N N . SER A 1 89 ? 3.990 -5.117 -21.955 1.00 95.31 89 SER A N 1
ATOM 702 C CA . SER A 1 89 ? 3.889 -6.161 -20.941 1.00 95.31 89 SER A CA 1
ATOM 703 C C . SER A 1 89 ? 5.070 -6.150 -19.974 1.00 95.31 89 SER A C 1
ATOM 705 O O . SER A 1 89 ? 6.179 -5.717 -20.287 1.00 95.31 89 SER A O 1
ATOM 707 N N . LEU A 1 90 ? 4.842 -6.695 -18.778 1.00 94.69 90 LEU A N 1
ATOM 708 C CA . LEU A 1 90 ? 5.900 -6.869 -17.783 1.00 94.69 90 LEU A CA 1
ATOM 709 C C . LEU A 1 90 ? 6.999 -7.824 -18.269 1.00 94.69 90 LEU A C 1
ATOM 711 O O . LEU A 1 90 ? 8.163 -7.655 -17.919 1.00 94.69 90 LEU A O 1
ATOM 715 N N . ARG A 1 91 ? 6.634 -8.804 -19.104 1.00 94.25 91 ARG A N 1
ATOM 716 C CA . ARG A 1 91 ? 7.580 -9.731 -19.728 1.00 94.25 91 ARG A CA 1
ATOM 717 C C . ARG A 1 91 ? 8.523 -9.004 -20.682 1.00 94.25 91 ARG A C 1
ATOM 719 O O . ARG A 1 91 ? 9.729 -9.176 -20.567 1.00 94.25 91 ARG A O 1
ATOM 726 N N . GLU A 1 92 ? 7.984 -8.169 -21.568 1.00 95.12 92 GLU A N 1
ATOM 727 C CA . GLU A 1 92 ? 8.797 -7.348 -22.475 1.00 95.12 92 GLU A CA 1
ATOM 728 C C . GLU A 1 92 ? 9.744 -6.440 -21.684 1.00 95.12 92 GLU A C 1
ATOM 730 O O . GL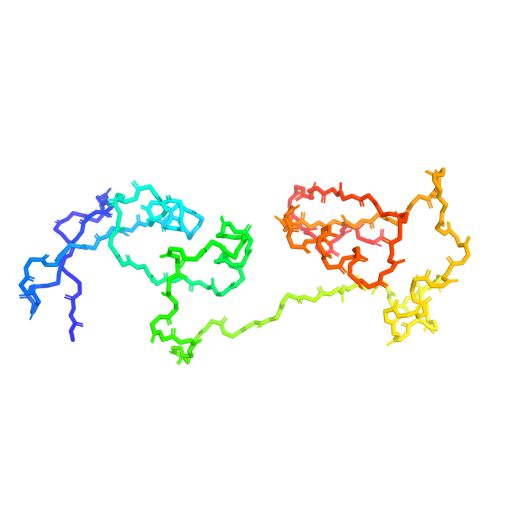U A 1 92 ? 10.922 -6.366 -22.015 1.00 95.12 92 GLU A O 1
ATOM 735 N N . LEU A 1 93 ? 9.271 -5.825 -20.590 1.00 95.75 93 LEU A N 1
ATOM 736 C CA . LEU A 1 93 ? 10.118 -5.027 -19.697 1.00 95.75 93 LEU A CA 1
ATOM 737 C C . LEU A 1 93 ? 11.243 -5.854 -19.052 1.00 95.75 93 LEU A C 1
ATOM 739 O O . LEU A 1 93 ? 12.346 -5.342 -18.866 1.00 95.75 93 LEU A O 1
ATOM 743 N N . ALA A 1 94 ? 10.971 -7.106 -18.679 1.00 93.62 94 ALA A N 1
ATOM 744 C CA . ALA A 1 94 ? 11.943 -7.998 -18.049 1.00 93.62 94 ALA A CA 1
ATOM 745 C C . ALA A 1 94 ? 12.998 -8.528 -19.037 1.00 93.62 94 ALA A C 1
ATOM 747 O O . ALA A 1 94 ? 14.142 -8.750 -18.644 1.00 93.62 94 ALA A O 1
ATOM 748 N N . GLU A 1 95 ? 12.621 -8.722 -20.303 1.00 93.19 95 GLU A N 1
ATOM 749 C CA . GLU A 1 95 ? 13.486 -9.227 -21.382 1.00 93.19 95 GLU A CA 1
ATOM 750 C C . GLU A 1 95 ? 14.353 -8.126 -22.028 1.00 93.19 95 GLU A C 1
ATOM 752 O O . GLU A 1 95 ? 15.196 -8.417 -22.879 1.00 93.19 95 GLU A O 1
ATOM 757 N N . MET A 1 96 ? 14.193 -6.866 -21.610 1.00 94.50 96 MET A N 1
ATOM 758 C CA . MET A 1 96 ? 15.013 -5.744 -22.069 1.00 94.50 96 MET A CA 1
ATOM 759 C C . MET A 1 96 ? 16.512 -5.984 -21.777 1.00 94.50 96 MET A C 1
ATOM 761 O O . MET A 1 96 ? 16.902 -6.101 -20.611 1.00 94.50 96 MET A O 1
ATOM 765 N N . PRO A 1 97 ? 17.395 -6.007 -22.801 1.00 93.94 97 PRO A N 1
ATOM 766 C CA . PRO A 1 97 ? 18.821 -6.326 -22.636 1.00 93.94 97 PRO A CA 1
ATOM 767 C C . PRO A 1 97 ? 19.609 -5.270 -21.853 1.00 93.94 97 PRO A C 1
ATOM 769 O O . PRO A 1 97 ? 20.772 -5.470 -21.512 1.00 93.94 97 PRO A O 1
ATOM 772 N N . GLN A 1 98 ? 19.003 -4.115 -21.601 1.00 93.75 98 GLN A N 1
ATOM 773 C CA . GLN A 1 98 ? 19.630 -2.994 -20.928 1.00 93.75 98 GLN A CA 1
ATOM 774 C C . GLN A 1 98 ? 19.853 -3.251 -19.426 1.00 93.75 98 GLN A C 1
ATOM 776 O O . GLN A 1 98 ? 20.654 -2.528 -18.830 1.00 93.75 98 GLN A O 1
ATOM 781 N N . TRP A 1 99 ? 19.144 -4.210 -18.807 1.00 94.94 99 TRP A N 1
ATOM 782 C CA . TRP A 1 99 ? 19.188 -4.429 -17.356 1.00 94.94 99 TRP A CA 1
ATOM 783 C C . TRP A 1 99 ? 20.298 -5.411 -17.003 1.00 94.94 99 TRP A C 1
ATOM 785 O O . TRP A 1 99 ? 20.178 -6.617 -17.208 1.00 94.94 99 TRP A O 1
ATOM 795 N N . THR A 1 100 ? 21.383 -4.895 -16.440 1.00 95.25 100 THR A N 1
ATOM 796 C CA . THR A 1 100 ? 22.531 -5.692 -15.993 1.00 95.25 100 THR A CA 1
ATOM 797 C C . THR A 1 100 ? 22.847 -5.395 -14.532 1.00 95.25 100 THR A C 1
ATOM 799 O O . THR A 1 100 ? 22.276 -4.485 -13.932 1.00 95.25 100 THR A O 1
ATOM 802 N N . VAL A 1 101 ? 23.782 -6.144 -13.941 1.00 93.62 101 VAL A N 1
ATOM 803 C CA . VAL A 1 101 ? 24.287 -5.853 -12.586 1.00 93.62 101 VAL A CA 1
ATOM 804 C C . VAL A 1 101 ? 24.855 -4.430 -12.498 1.00 93.62 101 VAL A C 1
ATOM 806 O O . VAL A 1 101 ? 24.642 -3.746 -11.503 1.00 93.62 101 VAL A O 1
ATOM 809 N N . GLU A 1 102 ? 25.537 -3.974 -13.549 1.00 95.81 102 GLU A N 1
ATOM 810 C CA . GLU A 1 102 ? 26.150 -2.642 -13.625 1.00 95.81 102 GLU A CA 1
ATOM 811 C C . GLU A 1 102 ? 25.128 -1.542 -13.944 1.00 95.81 102 GLU A C 1
ATOM 813 O O . GLU A 1 102 ? 25.296 -0.393 -13.536 1.00 95.81 102 GLU A O 1
ATOM 818 N N . LYS A 1 103 ? 24.054 -1.889 -14.664 1.00 95.50 103 LYS A N 1
ATOM 819 C CA . LYS A 1 103 ? 22.991 -0.967 -15.071 1.00 95.50 103 LYS A CA 1
ATOM 820 C C . LYS A 1 103 ? 21.608 -1.557 -14.760 1.00 95.50 103 LYS A C 1
ATOM 822 O O . LYS A 1 103 ? 20.903 -1.985 -15.674 1.00 95.50 103 LYS A O 1
ATOM 827 N N . PRO A 1 104 ? 21.208 -1.602 -13.479 1.00 96.56 104 PRO A N 1
ATOM 828 C CA . PRO A 1 104 ? 19.916 -2.151 -13.087 1.00 96.56 104 PRO A CA 1
ATOM 829 C C . PRO A 1 104 ? 18.759 -1.217 -13.468 1.00 96.56 104 PRO A C 1
ATOM 831 O O . PRO A 1 104 ? 18.920 0.005 -13.558 1.00 96.56 104 PRO A O 1
ATOM 834 N N . LEU A 1 105 ? 17.563 -1.789 -13.622 1.00 96.50 105 LEU A N 1
ATOM 835 C CA . LEU A 1 105 ? 16.315 -1.036 -13.689 1.00 96.50 105 LEU A CA 1
ATOM 836 C C . LEU A 1 105 ? 16.105 -0.296 -12.362 1.00 96.50 105 LEU A C 1
ATOM 838 O O . LEU A 1 105 ? 16.152 -0.895 -11.290 1.00 96.50 105 LEU A O 1
ATOM 842 N N . ARG A 1 106 ? 15.868 1.013 -12.428 1.00 95.38 106 ARG A N 1
ATOM 843 C CA . ARG A 1 106 ? 15.655 1.852 -11.243 1.00 95.38 106 ARG A CA 1
ATOM 844 C C . ARG A 1 106 ? 14.166 2.090 -11.059 1.00 95.38 106 ARG A C 1
ATOM 846 O O . ARG A 1 106 ? 13.521 2.589 -11.977 1.00 95.38 106 ARG A O 1
ATOM 853 N N . VAL A 1 107 ? 13.639 1.747 -9.890 1.00 96.00 107 VAL A N 1
ATOM 854 C CA . VAL A 1 107 ? 12.216 1.883 -9.562 1.00 96.00 107 VAL A CA 1
ATOM 855 C C . VAL A 1 107 ? 12.069 2.784 -8.344 1.00 96.00 107 VAL A C 1
ATOM 857 O O . VAL A 1 107 ? 12.533 2.447 -7.256 1.00 96.00 107 VAL A O 1
ATOM 860 N N . ALA A 1 108 ? 11.401 3.920 -8.522 1.00 95.56 108 ALA A N 1
ATOM 861 C CA . ALA A 1 108 ? 11.025 4.780 -7.411 1.00 95.56 108 ALA A CA 1
ATOM 862 C C . ALA A 1 108 ? 9.704 4.277 -6.808 1.00 95.56 108 ALA A C 1
ATOM 864 O O . ALA A 1 108 ? 8.716 4.135 -7.528 1.00 95.56 108 ALA A O 1
ATOM 865 N N . THR A 1 109 ? 9.665 3.986 -5.506 1.00 94.75 109 THR A N 1
ATOM 866 C CA . THR A 1 109 ? 8.440 3.532 -4.824 1.00 94.75 109 THR A CA 1
ATOM 867 C C . THR A 1 109 ? 8.503 3.747 -3.311 1.00 94.75 109 THR A C 1
ATOM 869 O O . THR A 1 109 ? 9.575 3.706 -2.711 1.00 94.75 109 THR A O 1
ATOM 872 N N . GLY A 1 110 ? 7.338 3.943 -2.687 1.00 93.00 110 GLY A N 1
ATOM 873 C CA . GLY A 1 110 ? 7.178 3.890 -1.228 1.00 93.00 110 GLY A CA 1
ATOM 874 C C . GLY A 1 110 ? 6.955 2.475 -0.675 1.00 93.00 110 GLY A C 1
ATOM 875 O O . GLY A 1 110 ? 6.984 2.294 0.539 1.00 93.00 110 GLY A O 1
ATOM 876 N N . PHE A 1 111 ? 6.739 1.486 -1.548 1.00 94.94 111 PHE A N 1
ATOM 877 C CA . PHE A 1 111 ? 6.477 0.089 -1.192 1.00 94.94 111 PHE A CA 1
ATOM 878 C C . PHE A 1 111 ? 7.782 -0.710 -1.161 1.00 94.94 111 PHE A C 1
ATOM 880 O O . PHE A 1 111 ? 8.206 -1.290 -2.167 1.00 94.94 111 PHE A O 1
ATOM 887 N N . THR A 1 112 ? 8.447 -0.693 -0.009 1.00 93.62 112 THR A N 1
ATOM 888 C CA . THR A 1 112 ? 9.767 -1.299 0.192 1.00 93.62 112 THR A CA 1
ATOM 889 C C . THR A 1 112 ? 9.708 -2.815 0.351 1.00 93.62 112 THR A C 1
ATOM 891 O O . THR A 1 112 ? 10.711 -3.475 0.090 1.00 93.62 112 THR A O 1
ATOM 894 N N . TYR A 1 113 ? 8.556 -3.381 0.718 1.00 96.31 113 TYR A N 1
ATOM 895 C CA . TYR A 1 113 ? 8.332 -4.824 0.773 1.00 96.31 113 TYR A CA 1
ATOM 896 C C . TYR A 1 113 ? 7.690 -5.359 -0.515 1.00 96.31 113 TYR A C 1
ATOM 898 O O . TYR A 1 113 ? 8.243 -6.263 -1.151 1.00 96.31 113 TYR A O 1
ATOM 906 N N . LEU A 1 114 ? 6.555 -4.794 -0.946 1.00 97.25 114 LEU A N 1
ATOM 907 C CA . LEU A 1 114 ? 5.818 -5.302 -2.109 1.00 97.25 114 LEU A CA 1
ATOM 908 C C . LEU A 1 114 ? 6.571 -5.098 -3.426 1.00 97.25 114 LEU A C 1
ATOM 910 O O . LEU A 1 114 ? 6.498 -5.962 -4.296 1.00 97.25 114 LEU A O 1
ATOM 914 N N . GLY A 1 115 ? 7.325 -4.003 -3.572 1.00 95.94 115 GLY A N 1
ATOM 915 C CA . GLY A 1 115 ? 8.109 -3.725 -4.779 1.00 95.94 115 GLY A CA 1
ATOM 916 C C . GLY A 1 115 ? 9.115 -4.841 -5.096 1.00 95.94 115 GLY A C 1
ATOM 917 O O . GLY A 1 115 ? 9.005 -5.476 -6.149 1.00 95.94 115 GLY A O 1
ATOM 918 N N . PRO A 1 116 ? 10.073 -5.136 -4.196 1.00 95.88 116 PRO A N 1
ATOM 919 C CA . PRO A 1 116 ? 11.023 -6.230 -4.388 1.00 95.88 116 PRO A CA 1
ATOM 920 C C . PRO A 1 116 ? 10.358 -7.598 -4.561 1.00 95.88 116 PRO A C 1
ATOM 922 O O . PRO A 1 116 ? 10.789 -8.376 -5.416 1.00 95.88 116 PRO A O 1
ATOM 925 N N . LYS A 1 117 ? 9.302 -7.886 -3.786 1.00 96.69 117 LYS A N 1
ATOM 926 C CA . LYS A 1 117 ? 8.545 -9.141 -3.886 1.00 96.69 117 LYS A CA 1
ATOM 927 C C . LYS A 1 117 ? 7.963 -9.325 -5.291 1.00 96.69 117 LYS A C 1
ATOM 929 O O . LYS A 1 117 ? 8.257 -10.327 -5.941 1.00 96.69 117 LYS A O 1
ATOM 934 N N . PHE A 1 118 ? 7.245 -8.320 -5.791 1.00 97.00 118 PHE A N 1
ATOM 935 C CA . PHE A 1 118 ? 6.611 -8.343 -7.107 1.00 97.00 118 PHE A CA 1
ATOM 936 C C . PHE A 1 118 ? 7.627 -8.525 -8.243 1.00 97.00 118 PHE A C 1
ATOM 938 O O . PHE A 1 118 ? 7.437 -9.373 -9.113 1.00 97.00 118 PHE A O 1
ATOM 945 N N . MET A 1 119 ? 8.734 -7.772 -8.230 1.00 95.62 119 MET A N 1
ATOM 946 C CA . MET A 1 119 ? 9.758 -7.861 -9.282 1.00 95.62 119 MET A CA 1
ATOM 947 C C . MET A 1 119 ? 10.432 -9.236 -9.319 1.00 95.62 119 MET A C 1
ATOM 949 O O . MET A 1 119 ? 10.647 -9.793 -10.397 1.00 95.62 119 MET A O 1
ATOM 953 N N . LYS A 1 120 ? 10.716 -9.810 -8.142 1.00 94.00 120 LYS A N 1
ATOM 954 C CA . LYS A 1 120 ? 11.302 -11.149 -8.016 1.00 94.00 120 LYS A CA 1
ATOM 955 C C . LYS A 1 120 ? 10.362 -12.231 -8.549 1.00 94.00 120 LYS A C 1
ATOM 957 O O . LYS A 1 120 ? 10.816 -13.108 -9.280 1.00 94.00 120 LYS A O 1
ATOM 962 N N . GLU A 1 121 ? 9.076 -12.162 -8.207 1.00 95.06 121 GLU A N 1
ATOM 963 C CA . GLU A 1 121 ? 8.048 -13.111 -8.663 1.00 95.06 121 GLU A CA 1
ATOM 964 C C . GLU A 1 121 ? 7.853 -13.082 -10.189 1.00 95.06 121 GLU A C 1
ATOM 966 O O . GLU A 1 121 ? 7.562 -14.114 -10.788 1.00 95.06 121 GLU A O 1
ATOM 971 N N . HIS A 1 122 ? 8.100 -11.936 -10.832 1.00 94.38 122 HIS A N 1
ATOM 972 C CA . HIS A 1 122 ? 7.958 -11.757 -12.283 1.00 94.38 122 HIS A CA 1
ATOM 973 C C . HIS A 1 122 ? 9.286 -11.811 -13.060 1.00 94.38 122 HIS A C 1
ATOM 975 O O . HIS A 1 122 ? 9.331 -11.474 -14.241 1.00 94.38 122 HIS A O 1
ATOM 981 N N . GLY A 1 123 ? 10.376 -12.255 -12.425 1.00 90.69 123 GLY A N 1
ATOM 982 C CA . GLY A 1 123 ? 11.642 -12.542 -13.106 1.00 90.69 123 GLY A CA 1
ATOM 983 C C . GLY A 1 123 ? 12.543 -11.335 -13.396 1.00 90.69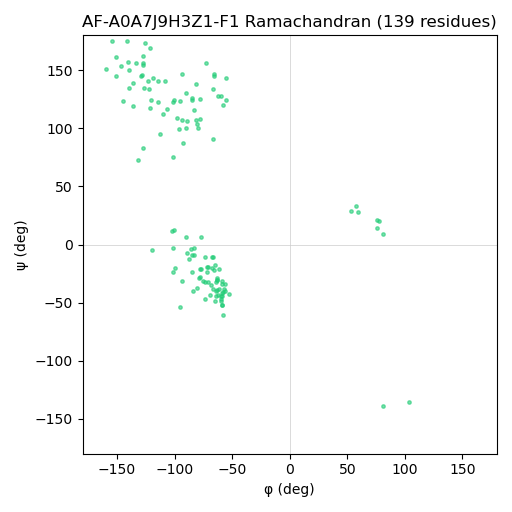 123 GLY A C 1
ATOM 984 O O . GLY A 1 123 ? 13.567 -11.505 -14.062 1.00 90.69 123 GLY A O 1
ATOM 985 N N . LEU A 1 124 ? 12.240 -10.142 -12.871 1.00 93.81 124 LEU A N 1
ATOM 986 C CA . LEU A 1 124 ? 13.126 -8.980 -12.976 1.00 93.81 124 LEU A CA 1
ATOM 987 C C . LEU A 1 124 ? 14.250 -9.078 -11.935 1.00 93.81 124 LEU A C 1
ATOM 989 O O . LEU A 1 124 ? 14.064 -8.788 -10.755 1.00 93.81 124 LEU A O 1
ATOM 993 N N . LYS A 1 125 ? 15.438 -9.504 -12.380 1.00 90.25 125 LYS A N 1
ATOM 994 C CA . LYS A 1 125 ? 16.592 -9.773 -11.499 1.00 90.25 125 LYS A CA 1
ATOM 995 C C . LYS A 1 125 ? 17.406 -8.528 -11.154 1.00 90.25 125 LYS A C 1
ATOM 997 O O . LYS A 1 125 ? 17.882 -8.392 -10.031 1.00 90.25 125 LYS A O 1
ATOM 1002 N N . HIS A 1 126 ? 17.604 -7.646 -12.128 1.00 95.19 126 HIS A N 1
ATOM 1003 C CA . HIS A 1 126 ? 18.475 -6.480 -12.001 1.00 95.19 126 HIS A CA 1
ATOM 1004 C C . HIS A 1 126 ? 17.635 -5.231 -11.746 1.00 95.19 126 HIS A C 1
ATOM 1006 O O . HIS A 1 126 ? 17.423 -4.429 -12.651 1.00 95.19 126 HIS A O 1
ATOM 1012 N N . VAL A 1 127 ? 17.131 -5.094 -10.517 1.00 96.69 127 VAL A N 1
ATOM 1013 C CA . VAL A 1 127 ? 16.300 -3.960 -10.091 1.00 96.69 127 VAL A CA 1
ATOM 1014 C C . VAL A 1 127 ? 16.884 -3.336 -8.831 1.00 96.69 127 VAL A C 1
ATOM 1016 O O . VAL A 1 127 ? 17.232 -4.047 -7.890 1.00 96.69 127 VAL A O 1
ATOM 1019 N N . ILE A 1 128 ?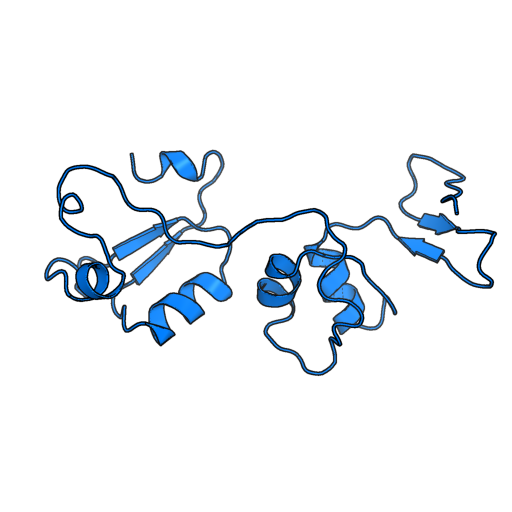 16.960 -2.009 -8.798 1.00 96.00 128 ILE A N 1
ATOM 1020 C CA . ILE A 1 128 ? 17.234 -1.245 -7.582 1.00 96.00 128 ILE A CA 1
ATOM 1021 C C . ILE A 1 128 ? 16.060 -0.326 -7.273 1.00 96.00 128 ILE A C 1
ATOM 1023 O O . ILE A 1 128 ? 15.435 0.238 -8.175 1.00 96.00 128 ILE A O 1
ATOM 1027 N N . PHE A 1 129 ? 15.775 -0.178 -5.985 1.00 94.94 129 PHE A N 1
ATOM 1028 C CA . PHE A 1 129 ? 14.668 0.629 -5.496 1.00 94.94 129 PHE A CA 1
ATOM 1029 C C . PHE A 1 129 ? 15.187 1.901 -4.842 1.00 94.94 129 PHE A C 1
ATOM 1031 O O . PHE A 1 129 ? 16.188 1.875 -4.125 1.00 94.94 129 PHE A O 1
ATOM 1038 N N . SER A 1 130 ? 14.485 3.003 -5.066 1.00 92.75 130 SER A N 1
ATOM 1039 C CA . SER A 1 130 ? 14.692 4.251 -4.342 1.00 92.75 130 SER A CA 1
ATOM 1040 C C . SER A 1 130 ? 13.370 4.763 -3.790 1.00 92.75 130 SER A C 1
ATOM 1042 O O . SER A 1 130 ? 12.312 4.621 -4.403 1.00 92.75 130 SER A O 1
ATOM 1044 N N . THR A 1 131 ? 13.429 5.395 -2.627 1.00 85.12 131 THR A N 1
ATOM 1045 C CA . THR A 1 131 ? 12.339 6.237 -2.141 1.00 85.12 131 THR A CA 1
ATOM 1046 C C . THR A 1 131 ? 12.524 7.623 -2.750 1.00 85.12 131 THR A C 1
ATOM 1048 O O . THR A 1 131 ? 13.615 8.184 -2.655 1.00 85.12 131 THR A O 1
ATOM 1051 N N . ALA A 1 132 ? 11.500 8.161 -3.411 1.00 73.31 132 ALA A N 1
ATOM 1052 C CA . ALA A 1 132 ? 11.535 9.540 -3.891 1.00 73.31 132 ALA A CA 1
ATOM 1053 C C . ALA A 1 132 ? 10.971 10.475 -2.814 1.00 73.31 132 ALA A C 1
ATOM 1055 O O . ALA A 1 132 ? 9.882 10.230 -2.294 1.00 73.31 132 ALA A O 1
ATOM 1056 N N . ASP A 1 133 ? 11.699 11.548 -2.506 1.00 63.16 133 ASP A N 1
ATOM 1057 C CA . ASP A 1 133 ? 11.203 12.631 -1.661 1.00 63.16 133 ASP A CA 1
ATOM 1058 C C . ASP A 1 133 ? 10.337 13.569 -2.519 1.00 63.16 133 ASP A C 1
ATOM 1060 O O . ASP A 1 133 ? 10.846 14.304 -3.364 1.00 63.16 133 ASP A O 1
ATOM 1064 N N . GLY A 1 134 ? 9.015 13.536 -2.328 1.00 71.62 134 GLY A N 1
ATOM 1065 C CA . GLY A 1 134 ? 8.068 14.413 -3.030 1.00 71.62 134 GLY A CA 1
ATOM 1066 C C . GLY A 1 134 ? 7.294 13.729 -4.162 1.00 71.62 134 GLY A C 1
ATOM 1067 O O . GLY A 1 134 ? 6.753 12.642 -3.971 1.00 71.62 134 GLY A O 1
ATOM 1068 N N . ALA A 1 135 ? 7.180 14.406 -5.310 1.00 77.06 135 ALA A N 1
ATOM 1069 C CA . ALA A 1 135 ? 6.394 13.982 -6.474 1.00 77.06 135 ALA A CA 1
ATOM 1070 C C . ALA A 1 135 ? 6.978 12.713 -7.122 1.00 77.06 135 ALA A C 1
ATOM 1072 O O . ALA A 1 135 ? 7.842 12.781 -8.000 1.00 77.06 135 ALA A O 1
ATOM 1073 N N . LEU A 1 136 ? 6.514 11.545 -6.671 1.00 82.94 136 LEU A N 1
ATOM 1074 C CA . LEU A 1 136 ? 6.966 10.232 -7.139 1.00 82.94 136 LEU A CA 1
ATOM 1075 C C . LEU A 1 136 ? 6.810 10.076 -8.661 1.00 82.94 136 LEU A C 1
ATOM 1077 O O . LEU A 1 136 ? 7.642 9.451 -9.316 1.00 82.94 136 LEU A O 1
ATOM 1081 N N . GLU A 1 137 ? 5.774 10.689 -9.227 1.00 80.88 137 GLU A N 1
ATOM 1082 C CA . GLU A 1 137 ? 5.458 10.697 -10.652 1.00 80.88 137 GLU A CA 1
ATOM 1083 C C . GLU A 1 137 ? 6.494 11.426 -11.518 1.00 80.88 137 GLU A C 1
ATOM 1085 O O . GLU A 1 137 ? 6.580 11.152 -12.713 1.00 80.88 137 GLU A O 1
ATOM 1090 N N . ALA A 1 138 ? 7.295 12.322 -10.933 1.00 83.38 138 ALA A N 1
ATOM 1091 C CA . ALA A 1 138 ? 8.343 13.053 -11.640 1.00 83.38 138 ALA A CA 1
ATOM 1092 C C . ALA A 1 138 ? 9.679 12.292 -11.681 1.00 83.38 138 ALA A C 1
ATOM 1094 O O . ALA A 1 138 ? 10.566 12.659 -12.445 1.00 83.38 138 ALA A O 1
ATOM 1095 N N . ALA A 1 139 ? 9.837 11.225 -10.889 1.00 86.19 139 ALA A N 1
ATOM 1096 C CA . ALA A 1 139 ? 11.079 10.453 -10.833 1.00 86.19 139 ALA A CA 1
ATOM 1097 C C . ALA A 1 139 ? 11.521 9.844 -12.187 1.00 86.19 139 ALA A C 1
ATOM 1099 O O . ALA A 1 139 ? 12.730 9.756 -12.410 1.00 86.19 139 ALA A O 1
ATOM 1100 N N . PRO A 1 140 ? 10.609 9.416 -13.087 1.00 82.56 140 PRO A N 1
ATOM 1101 C CA . PRO A 1 140 ? 10.982 8.882 -14.400 1.00 82.56 140 PRO A CA 1
ATOM 1102 C C . PRO A 1 140 ? 11.190 9.930 -15.507 1.00 82.56 140 PRO A C 1
ATOM 1104 O O . PRO A 1 140 ? 11.484 9.514 -16.629 1.00 82.56 140 PRO A O 1
ATOM 1107 N N . ALA A 1 141 ? 10.941 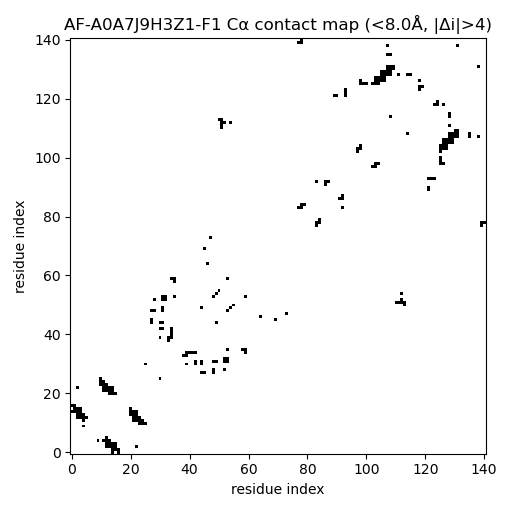11.219 -15.235 1.00 74.94 141 ALA A N 1
ATOM 1108 C CA . ALA A 1 141 ? 10.936 12.285 -16.244 1.00 74.94 141 ALA A CA 1
ATOM 1109 C C . ALA A 1 141 ? 12.317 12.561 -16.863 1.00 74.94 141 ALA A C 1
ATOM 1111 O O . ALA A 1 141 ? 13.345 12.382 -16.168 1.00 74.94 141 ALA A O 1
#

Mean predicted aligned error: 4.61 Å

pLDDT: mean 93.56, std 5.99, range [63.16, 98.44]

Sequence (141 aa):
MSVKQV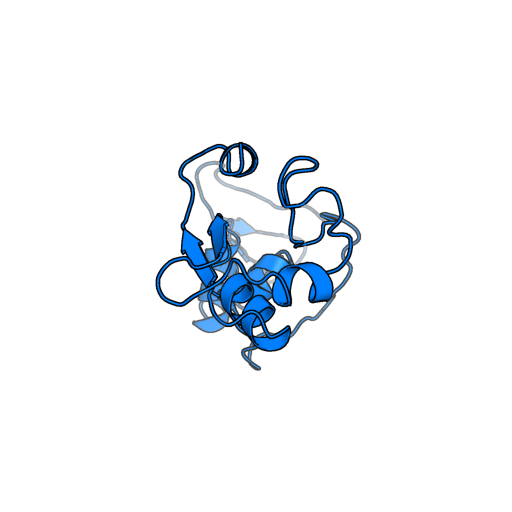NPRQYVAQIPQLSNLEVWFQRPRDIVRKLLSGDLDLGIVGLDTVSEYGQGNEDLIIVHDALDYGDCRLSLAIPKYGIFENINSLRELAEMPQWTVEKPLRVATGFTYLGPKFMKEHGLKHVIFSTADGALEAAPA

Radius of gyration: 20.12 Å; Cα contacts (8 Å, |Δi|>4): 139; chains: 1; bounding box: 50×32×53 Å

Nearest PDB structures (foldseek):
  6czm-assembly1_A  TM=9.979E-01  e=5.557E-19  Medicago truncatula
  6czl-assembly1_E  TM=9.713E-01  e=8.268E-17  Medicago truncatula
  6czl-assembly1_F  TM=9.596E-01  e=9.415E-17  Medicago truncatula
  6czm-assembly1_C  TM=9.847E-01  e=4.477E-16  Medicago truncatula
  6czm-assembly1_D  TM=9.873E-01  e=1.266E-15  Medicago truncatula

Solvent-accessible surface area (backbone atoms only — not comparable to full-atom values): 9346 Å² total; per-residue (Å²): 139,65,78,49,62,89,43,91,90,51,53,57,30,32,33,85,94,43,87,96,45,76,43,72,70,66,58,64,69,54,45,50,53,28,44,76,71,66,78,35,95,78,80,90,68,58,69,68,54,44,52,48,74,44,68,78,46,83,88,69,74,84,87,74,92,77,87,86,69,87,86,79,78,94,77,91,85,76,60,76,60,74,99,38,55,86,53,86,47,71,63,54,60,50,68,43,86,73,50,34,90,94,43,44,44,77,44,76,46,90,50,78,51,50,49,60,52,52,36,53,77,64,63,40,80,37,64,45,79,40,73,60,91,71,71,61,84,58,72,82,108

Organism: NCBI:txid34285